Protein AF-A0A2E4VBT9-F1 (afdb_monomer_lite)

Secondary structure (DSSP, 8-state):
---HHHHHHHHHHHHHHHHHHHHT-EEE-TTT--EEETT-SB-TTT-PBP----------

Foldseek 3Di:
DCDPVNVVVVVVVVVVVVVVVVQQDWDADPPPRDIDGLPDQADPPPRHGDPDPPPPPPDD

Sequence (60 aa):
MLGLGEIFVIFLLFFAVILVARYQAKRICPDCGLVVRGSVSSCPDCQRVFRSRSSSSQKG

pLDDT: mean 80.47, std 14.53, range [37.84, 93.56]

Structure (mmCIF, N/CA/C/O backbone):
data_AF-A0A2E4VBT9-F1
#
_entry.id   AF-A0A2E4VBT9-F1
#
loop_
_atom_site.group_PDB
_atom_site.id
_atom_site.type_symbol
_atom_site.label_atom_id
_atom_site.label_alt_id
_atom_site.label_comp_id
_atom_site.label_asym_id
_atom_site.label_entity_id
_atom_site.label_seq_id
_atom_site.pdbx_PDB_ins_code
_atom_site.Cartn_x
_atom_site.Cartn_y
_atom_site.Cartn_z
_atom_site.occupancy
_atom_site.B_iso_or_equiv
_atom_site.auth_seq_id
_atom_site.auth_comp_id
_atom_site.auth_asym_id
_atom_site.auth_atom_id
_atom_site.pdbx_PDB_model_num
ATOM 1 N N . MET A 1 1 ? 29.665 -1.854 -25.313 1.00 67.81 1 MET A N 1
ATOM 2 C CA . MET A 1 1 ? 28.801 -0.707 -25.660 1.00 67.81 1 MET A CA 1
ATOM 3 C C . MET A 1 1 ? 27.417 -1.007 -25.113 1.00 67.81 1 MET A C 1
ATOM 5 O O . MET A 1 1 ? 26.755 -1.881 -25.651 1.00 67.81 1 MET A O 1
ATOM 9 N N . LEU A 1 2 ? 27.023 -0.387 -23.998 1.00 68.44 2 LEU A N 1
ATOM 10 C CA . LEU A 1 2 ? 25.641 -0.479 -23.518 1.00 68.44 2 LEU A CA 1
ATOM 11 C C . LEU A 1 2 ? 24.769 0.303 -24.504 1.00 68.44 2 LEU A C 1
ATOM 13 O O . LEU A 1 2 ? 24.978 1.500 -24.693 1.00 68.44 2 LEU A O 1
ATOM 17 N N . GLY A 1 3 ? 23.874 -0.393 -25.202 1.00 85.75 3 GLY A N 1
ATOM 18 C CA . GLY A 1 3 ? 22.961 0.229 -26.156 1.00 85.75 3 GLY A CA 1
ATOM 19 C C . GLY A 1 3 ? 21.958 1.135 -25.445 1.00 85.75 3 GLY A C 1
ATOM 20 O O . GLY A 1 3 ? 21.627 0.922 -24.281 1.00 85.75 3 GLY A O 1
ATOM 21 N N . LEU A 1 4 ? 21.433 2.130 -26.160 1.00 87.44 4 LEU A N 1
ATOM 22 C CA . LEU A 1 4 ? 20.449 3.085 -25.632 1.00 87.44 4 LEU A CA 1
ATOM 23 C C . LEU A 1 4 ? 19.210 2.383 -25.029 1.00 87.44 4 LEU A C 1
ATOM 25 O O . LEU A 1 4 ? 18.635 2.867 -24.057 1.00 87.44 4 LEU A O 1
ATOM 29 N N . GLY A 1 5 ? 18.855 1.202 -25.556 1.00 90.00 5 GLY A N 1
ATOM 30 C CA . GLY A 1 5 ? 17.795 0.340 -25.023 1.00 90.00 5 GLY A CA 1
ATOM 31 C C . GLY A 1 5 ? 18.093 -0.240 -23.637 1.00 90.00 5 GLY A C 1
ATOM 32 O O . GLY A 1 5 ? 17.217 -0.218 -22.780 1.00 90.00 5 GLY A O 1
ATOM 33 N N . GLU A 1 6 ? 19.330 -0.667 -23.370 1.00 91.56 6 GLU A N 1
ATOM 34 C CA . GLU A 1 6 ? 19.732 -1.191 -22.053 1.00 91.56 6 GLU A CA 1
ATOM 35 C C . GLU A 1 6 ? 19.640 -0.095 -20.987 1.00 91.56 6 GLU A C 1
ATOM 37 O O . GLU A 1 6 ? 19.126 -0.311 -19.892 1.00 91.56 6 GLU A O 1
ATOM 42 N N . ILE A 1 7 ? 20.070 1.121 -21.338 1.00 92.25 7 ILE A N 1
ATOM 43 C CA . ILE A 1 7 ? 19.979 2.292 -20.458 1.00 92.25 7 ILE A CA 1
ATOM 44 C C . ILE A 1 7 ? 18.511 2.605 -20.147 1.00 92.25 7 ILE A C 1
ATOM 46 O O . ILE A 1 7 ? 18.166 2.843 -18.991 1.00 92.25 7 ILE A O 1
ATOM 50 N N . PHE A 1 8 ? 17.636 2.565 -21.154 1.00 92.69 8 PHE A N 1
ATOM 51 C CA . PHE A 1 8 ? 16.205 2.795 -20.972 1.00 92.69 8 PHE A CA 1
ATOM 52 C C . PHE A 1 8 ? 15.561 1.746 -20.057 1.00 92.69 8 PHE A C 1
ATOM 54 O O . PHE A 1 8 ? 14.814 2.102 -19.145 1.00 92.69 8 PHE A O 1
ATOM 61 N N . VAL A 1 9 ? 15.899 0.466 -20.235 1.00 93.31 9 VAL A N 1
ATOM 62 C CA . VAL A 1 9 ? 15.420 -0.622 -19.370 1.00 93.31 9 VAL A CA 1
ATOM 63 C C . VAL A 1 9 ? 15.895 -0.425 -17.931 1.00 93.31 9 VAL A C 1
ATOM 65 O O . VAL A 1 9 ? 15.082 -0.497 -17.012 1.00 93.31 9 VAL A O 1
ATOM 68 N N . ILE A 1 10 ? 17.173 -0.100 -17.717 1.00 92.56 10 ILE A N 1
ATOM 69 C CA . ILE A 1 10 ? 17.718 0.181 -16.379 1.00 92.56 10 ILE A CA 1
ATOM 70 C C . ILE A 1 10 ? 16.977 1.355 -15.727 1.00 92.56 10 ILE A C 1
ATOM 72 O O . ILE A 1 10 ? 16.602 1.272 -14.557 1.00 92.56 10 ILE A O 1
ATOM 76 N N . PHE A 1 11 ? 16.709 2.424 -16.481 1.00 93.44 11 PHE A N 1
ATOM 77 C CA . PHE A 1 11 ? 15.929 3.561 -15.993 1.00 93.44 11 PHE A CA 1
ATOM 78 C C . PHE A 1 11 ? 14.510 3.157 -15.585 1.00 93.44 11 PHE A C 1
ATOM 80 O O . PHE A 1 11 ? 14.063 3.526 -14.498 1.00 93.44 11 PHE A O 1
ATOM 87 N N . LEU A 1 12 ? 13.805 2.382 -16.412 1.00 92.44 12 LEU A N 1
ATOM 88 C CA . LEU A 1 12 ? 12.459 1.904 -16.089 1.00 92.44 12 LEU A CA 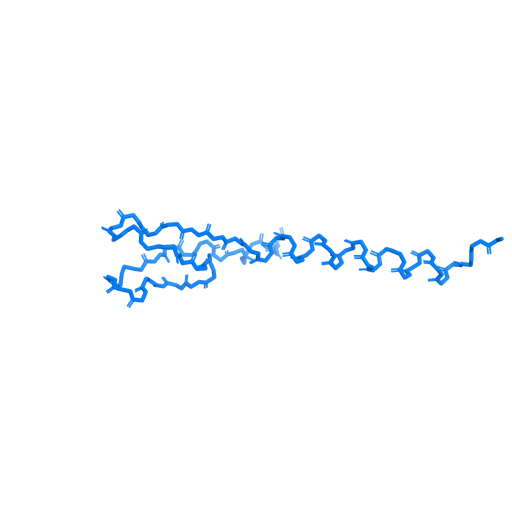1
ATOM 89 C C . LEU A 1 12 ? 12.448 1.014 -14.844 1.00 92.44 12 LEU A C 1
ATOM 91 O O . LEU A 1 12 ? 11.579 1.178 -13.988 1.00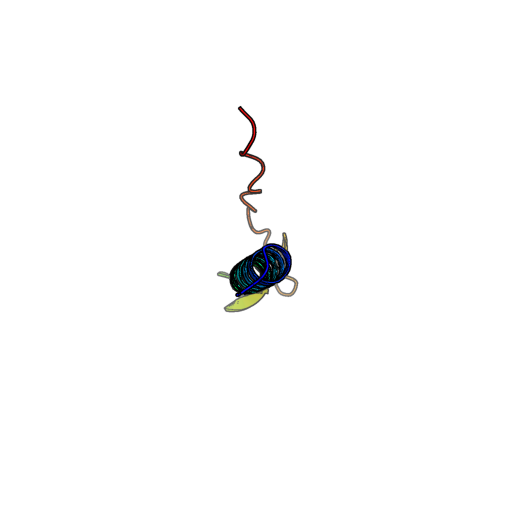 92.44 12 LEU A O 1
ATOM 95 N N . LEU A 1 13 ? 13.426 0.115 -14.707 1.00 92.81 13 LEU A N 1
ATOM 96 C CA . LEU A 1 13 ? 13.573 -0.725 -13.518 1.00 92.81 13 LEU A CA 1
ATOM 97 C C . LEU A 1 13 ? 13.826 0.124 -12.269 1.00 92.81 13 LEU A C 1
ATOM 99 O O . LEU A 1 13 ? 13.198 -0.096 -11.234 1.00 92.81 13 LEU A O 1
ATOM 103 N N . PHE A 1 14 ? 14.686 1.135 -12.371 1.00 93.56 14 PHE A N 1
ATOM 104 C CA . PHE A 1 14 ? 14.963 2.051 -11.271 1.00 93.56 14 PHE A CA 1
ATOM 105 C C . PHE A 1 14 ? 13.710 2.832 -10.845 1.00 93.56 14 PHE A C 1
ATOM 107 O O . PHE A 1 14 ? 13.371 2.872 -9.660 1.00 93.56 14 PHE A O 1
ATOM 114 N N . PHE A 1 15 ? 12.961 3.384 -11.806 1.00 91.81 15 PHE A N 1
ATOM 115 C CA . PHE A 1 15 ? 11.689 4.059 -11.536 1.00 91.81 15 PHE A CA 1
ATOM 116 C C . PHE A 1 15 ? 10.656 3.121 -10.903 1.00 91.81 15 PHE A C 1
ATOM 118 O O . PHE A 1 15 ? 9.996 3.504 -9.936 1.00 91.81 15 PHE A O 1
ATOM 125 N N . ALA A 1 16 ? 10.538 1.888 -11.399 1.00 90.25 16 ALA A N 1
ATOM 126 C CA . ALA A 1 16 ? 9.632 0.889 -10.843 1.00 90.25 16 ALA A CA 1
ATOM 127 C C . ALA A 1 16 ? 9.957 0.578 -9.372 1.00 90.25 16 ALA A C 1
ATOM 129 O O . ALA A 1 16 ? 9.055 0.579 -8.534 1.00 90.25 16 ALA A O 1
ATOM 130 N N . VAL A 1 17 ? 11.237 0.395 -9.029 1.00 89.81 17 VAL A N 1
ATOM 131 C CA . VAL A 1 17 ? 11.674 0.171 -7.639 1.00 89.81 17 VAL A CA 1
ATOM 132 C C . VAL A 1 17 ? 11.308 1.358 -6.745 1.00 89.81 17 VAL A C 1
ATOM 134 O O . VAL A 1 17 ? 10.757 1.167 -5.657 1.00 89.81 17 VAL A O 1
ATOM 137 N N . ILE A 1 18 ? 11.545 2.589 -7.208 1.00 87.81 18 ILE A N 1
ATOM 138 C CA . ILE A 1 18 ? 11.187 3.801 -6.456 1.00 87.81 18 ILE A CA 1
ATOM 139 C C . ILE A 1 18 ? 9.673 3.885 -6.222 1.00 87.81 18 ILE A C 1
ATOM 141 O O . ILE A 1 18 ? 9.238 4.191 -5.108 1.00 87.81 18 ILE A O 1
ATOM 145 N N . LEU A 1 19 ? 8.857 3.598 -7.239 1.00 84.88 19 LEU A N 1
ATOM 146 C CA . LEU A 1 19 ? 7.396 3.624 -7.125 1.00 84.88 19 LEU A CA 1
ATOM 147 C C . LEU A 1 19 ? 6.884 2.587 -6.120 1.00 84.88 19 LEU A C 1
ATOM 149 O O . LEU A 1 19 ? 6.059 2.916 -5.265 1.00 84.88 19 LEU A O 1
ATOM 153 N N . VAL A 1 20 ? 7.411 1.361 -6.169 1.00 82.00 20 VAL A N 1
ATOM 154 C CA . VAL A 1 20 ? 7.055 0.297 -5.219 1.00 82.00 20 VAL A CA 1
ATOM 155 C C . VAL A 1 20 ? 7.402 0.702 -3.786 1.00 82.00 20 VAL A C 1
ATOM 157 O O . VAL A 1 20 ? 6.581 0.521 -2.883 1.00 82.00 20 VAL A O 1
ATOM 160 N N . ALA A 1 21 ? 8.568 1.318 -3.570 1.00 76.25 21 ALA A N 1
ATOM 161 C CA . ALA A 1 21 ? 8.972 1.803 -2.252 1.00 76.25 21 ALA A CA 1
ATOM 162 C C . ALA A 1 21 ? 8.012 2.872 -1.697 1.00 76.25 21 ALA A C 1
ATOM 164 O O . ALA A 1 21 ? 7.715 2.883 -0.502 1.00 76.25 21 ALA A O 1
ATOM 165 N N . ARG A 1 22 ? 7.477 3.753 -2.553 1.00 70.81 22 ARG A N 1
ATOM 166 C CA . ARG A 1 22 ? 6.523 4.804 -2.152 1.00 70.81 22 ARG A CA 1
ATOM 167 C C . ARG A 1 22 ? 5.097 4.287 -1.943 1.00 70.81 22 ARG A C 1
ATOM 169 O O . ARG A 1 22 ? 4.353 4.881 -1.166 1.00 70.81 22 ARG A O 1
ATOM 176 N N . TYR A 1 23 ? 4.714 3.185 -2.588 1.00 74.06 23 TYR A N 1
ATOM 177 C CA . TYR A 1 23 ? 3.363 2.621 -2.492 1.00 74.06 23 TYR A CA 1
ATOM 178 C C . TYR A 1 23 ? 3.048 2.025 -1.107 1.00 74.06 23 TYR A C 1
ATOM 180 O O . TYR A 1 23 ? 1.897 2.012 -0.675 1.00 74.06 23 TYR A O 1
ATOM 188 N N . GLN A 1 24 ? 4.062 1.581 -0.360 1.00 70.25 24 GLN A N 1
ATOM 189 C CA . GLN A 1 24 ? 3.899 0.964 0.965 1.00 70.25 24 GLN A CA 1
ATOM 190 C C . GLN A 1 24 ? 3.797 1.984 2.111 1.00 70.25 24 GLN A C 1
ATOM 192 O O . GLN A 1 24 ? 4.269 1.728 3.219 1.00 70.25 24 GLN A O 1
ATOM 197 N N . ALA A 1 25 ? 3.172 3.141 1.884 1.00 73.50 25 ALA A N 1
ATOM 198 C CA . ALA A 1 25 ? 2.852 4.048 2.978 1.00 73.50 25 ALA A CA 1
ATOM 199 C C . ALA A 1 25 ? 1.867 3.341 3.923 1.00 73.50 25 ALA A C 1
ATOM 201 O O . ALA A 1 25 ? 0.702 3.146 3.583 1.00 73.50 25 ALA A O 1
ATOM 202 N N . LYS A 1 26 ? 2.330 2.909 5.096 1.00 82.56 26 LYS A N 1
ATOM 203 C CA . LYS A 1 26 ? 1.496 2.364 6.175 1.00 82.56 26 LYS A CA 1
ATOM 204 C C . LYS A 1 26 ? 1.308 3.453 7.220 1.00 82.56 26 LYS A C 1
ATOM 206 O O . LYS A 1 26 ? 2.232 4.217 7.487 1.00 82.56 26 LYS A O 1
ATOM 211 N N . ARG A 1 27 ? 0.121 3.532 7.810 1.00 85.75 27 ARG A N 1
ATOM 212 C CA . ARG A 1 27 ? -0.152 4.439 8.926 1.00 85.75 27 ARG A CA 1
ATOM 213 C C . ARG A 1 27 ? -0.867 3.697 10.040 1.00 85.75 27 ARG A C 1
ATOM 215 O O . ARG A 1 27 ? -1.604 2.749 9.787 1.00 85.75 27 ARG A O 1
ATOM 222 N N . ILE A 1 28 ? -0.651 4.150 11.261 1.00 88.25 28 ILE A N 1
ATOM 223 C CA . ILE A 1 28 ? -1.293 3.599 12.450 1.00 88.25 28 ILE A CA 1
ATOM 224 C C . ILE A 1 28 ? -2.568 4.403 12.706 1.00 88.25 28 ILE A C 1
ATOM 226 O O . ILE A 1 28 ? -2.558 5.633 12.613 1.00 88.25 28 ILE A O 1
ATOM 230 N N . CYS A 1 29 ? -3.682 3.722 12.971 1.00 89.56 29 CYS A N 1
ATOM 231 C CA . CYS A 1 29 ? -4.901 4.388 13.404 1.00 89.56 29 CYS A CA 1
ATOM 232 C C . CYS A 1 29 ? -4.692 4.972 14.812 1.00 89.56 29 CYS A C 1
ATOM 234 O O . CYS A 1 29 ? -4.321 4.215 15.706 1.00 89.56 29 CYS A O 1
ATOM 236 N N . PRO A 1 30 ? -4.929 6.277 15.038 1.00 84.50 30 PRO A N 1
ATOM 237 C CA . PRO A 1 30 ? -4.701 6.887 16.348 1.00 84.50 30 PRO A CA 1
A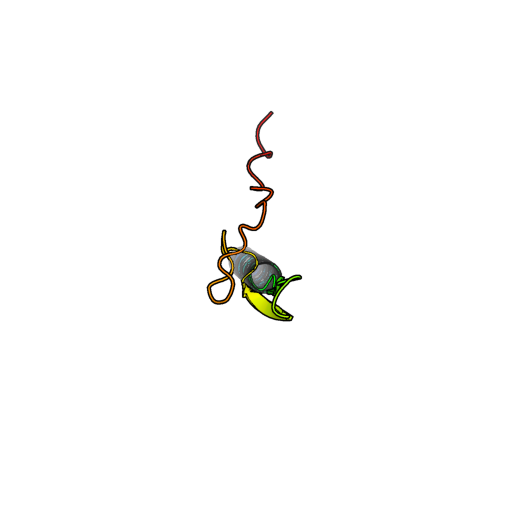TOM 238 C C . PRO A 1 30 ? -5.695 6.437 17.430 1.00 84.50 30 PRO A C 1
ATOM 240 O O . PRO A 1 30 ? -5.415 6.645 18.603 1.00 84.50 30 PR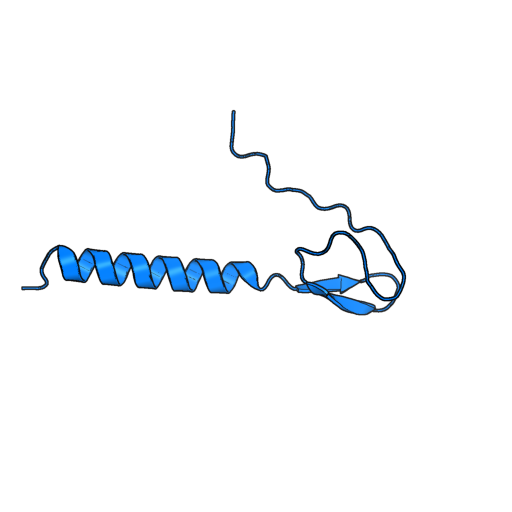O A O 1
ATOM 243 N N . ASP A 1 31 ? -6.825 5.825 17.060 1.00 89.62 31 ASP A N 1
ATOM 244 C CA . ASP A 1 31 ? -7.879 5.453 18.017 1.00 89.62 31 ASP A CA 1
ATOM 245 C C . ASP A 1 31 ? -7.760 4.009 18.486 1.00 89.62 31 ASP A C 1
ATOM 247 O O . ASP A 1 31 ? -7.861 3.744 19.676 1.00 89.62 31 ASP A O 1
ATOM 251 N N . CYS A 1 32 ? -7.539 3.074 17.558 1.00 92.69 32 CYS A N 1
ATOM 252 C CA . CYS A 1 32 ? -7.452 1.646 17.877 1.00 92.69 32 CYS A CA 1
ATOM 253 C C . CYS A 1 32 ? -6.038 1.064 17.742 1.00 92.69 32 CYS A C 1
ATOM 255 O O . CYS A 1 32 ? -5.822 -0.101 18.054 1.00 92.69 32 CYS A O 1
ATOM 257 N N . GLY A 1 33 ? -5.060 1.832 17.249 1.00 89.88 33 GLY A N 1
ATOM 258 C CA . GLY A 1 33 ? -3.684 1.358 17.061 1.00 89.88 33 GLY A CA 1
ATOM 259 C C . GLY A 1 33 ? -3.483 0.407 15.873 1.00 89.88 33 GLY A C 1
ATOM 260 O O . GLY A 1 33 ? -2.359 -0.029 15.624 1.00 89.88 33 GLY A O 1
ATOM 261 N N . LEU A 1 34 ? -4.531 0.104 15.097 1.00 91.06 34 LEU A N 1
ATOM 262 C CA . LEU A 1 34 ? -4.430 -0.792 13.945 1.00 91.06 34 LEU A CA 1
ATOM 263 C C . LEU A 1 34 ? -3.536 -0.198 12.846 1.00 91.06 34 LEU A C 1
ATOM 265 O O . LEU A 1 34 ? -3.720 0.945 12.416 1.00 91.06 34 LEU A O 1
ATOM 269 N N . VAL A 1 35 ? -2.609 -1.003 12.327 1.00 89.06 35 VAL A N 1
ATOM 270 C CA . VAL A 1 35 ? -1.804 -0.644 11.154 1.00 89.06 35 VAL A CA 1
ATOM 271 C C . VAL A 1 35 ? -2.647 -0.814 9.894 1.00 89.06 35 VAL A C 1
ATOM 273 O O . VAL A 1 35 ? -3.029 -1.922 9.526 1.00 89.06 35 VAL A O 1
ATOM 276 N N . VAL A 1 36 ? -2.899 0.288 9.195 1.00 88.38 36 VAL A N 1
ATOM 277 C CA . VAL A 1 36 ? -3.672 0.315 7.951 1.00 88.38 36 VAL A CA 1
ATOM 278 C C . VAL A 1 36 ? -2.830 0.844 6.792 1.00 88.38 36 VAL A C 1
ATOM 280 O O . VAL A 1 36 ? -1.841 1.561 6.974 1.00 88.38 36 VAL A O 1
ATOM 283 N N . ARG A 1 37 ? -3.219 0.505 5.559 1.00 84.00 37 ARG A N 1
ATOM 284 C CA . ARG A 1 37 ? -2.610 1.104 4.362 1.00 84.00 37 ARG A CA 1
ATOM 285 C C . ARG A 1 37 ? -2.923 2.602 4.316 1.00 84.00 37 ARG A C 1
ATOM 287 O O . ARG A 1 37 ? -4.035 3.024 4.603 1.00 84.00 37 ARG A O 1
ATOM 294 N N . GLY A 1 38 ? -1.964 3.422 3.9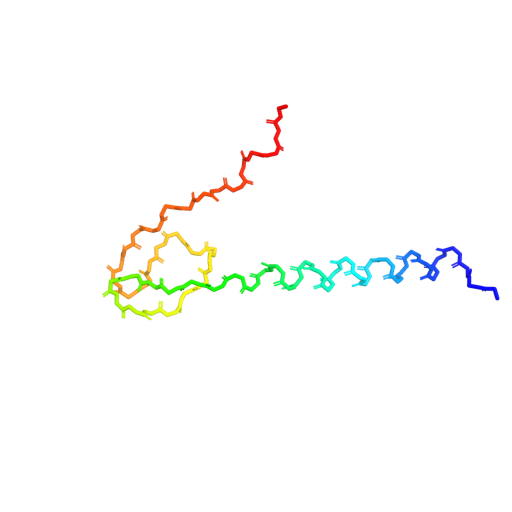10 1.00 78.69 38 GLY A N 1
ATOM 295 C CA . GLY A 1 38 ? -2.127 4.872 3.789 1.00 78.69 38 GLY A CA 1
ATOM 296 C C . GLY A 1 38 ? -3.194 5.282 2.770 1.00 78.69 38 GLY A C 1
ATOM 297 O O . GLY A 1 38 ? -3.739 6.379 2.876 1.00 78.69 38 GLY A O 1
ATOM 298 N N . SER A 1 39 ? -3.524 4.388 1.833 1.00 77.75 39 SER A N 1
ATOM 299 C CA . SER A 1 39 ? -4.538 4.578 0.794 1.00 77.75 39 SER A CA 1
ATOM 300 C C . SER A 1 39 ? -5.984 4.395 1.260 1.00 77.75 39 SER A C 1
ATOM 302 O O . SER A 1 39 ? -6.887 4.795 0.531 1.00 77.75 39 SER A O 1
ATOM 304 N N . VAL A 1 40 ? -6.244 3.785 2.424 1.00 82.62 40 VAL A N 1
ATOM 305 C CA . VAL A 1 40 ? -7.632 3.627 2.894 1.00 82.62 40 VAL A CA 1
ATOM 306 C 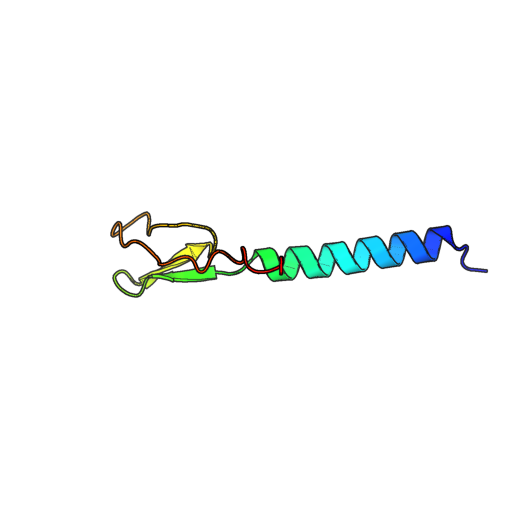C . VAL A 1 40 ? -8.198 4.982 3.329 1.00 82.62 40 VAL A C 1
ATOM 308 O O . VAL A 1 40 ? -7.458 5.841 3.795 1.00 82.62 40 VAL A O 1
ATOM 311 N N . SER A 1 41 ? -9.493 5.229 3.171 1.00 84.81 41 SER A N 1
ATOM 312 C CA . SER A 1 41 ? -10.138 6.471 3.635 1.00 84.81 41 SER A CA 1
ATOM 313 C C . SER A 1 41 ? -10.633 6.361 5.078 1.00 84.81 41 SER A C 1
ATOM 315 O O . SER A 1 41 ? -10.750 7.369 5.768 1.00 84.81 41 SER A O 1
ATOM 317 N N . SER A 1 42 ? -10.855 5.145 5.572 1.00 88.50 42 SER A N 1
ATOM 318 C CA . SER A 1 42 ? -11.354 4.862 6.918 1.00 88.50 42 SER A CA 1
ATOM 319 C C . SER A 1 42 ? -10.638 3.668 7.549 1.00 88.50 42 SER A C 1
ATOM 321 O O . SER A 1 42 ? -10.053 2.830 6.858 1.00 88.50 42 SER A O 1
ATOM 323 N N . CYS A 1 43 ? -10.619 3.614 8.880 1.00 90.06 43 CYS A N 1
ATOM 324 C CA . CYS A 1 43 ? -10.126 2.452 9.610 1.00 90.06 43 CYS A CA 1
ATOM 325 C C . CYS A 1 43 ? -11.178 1.330 9.548 1.00 90.06 43 CYS A C 1
ATOM 327 O O . CYS A 1 43 ? -12.325 1.594 9.894 1.00 90.06 43 CYS A O 1
ATOM 329 N N . PRO A 1 44 ? -10.827 0.096 9.143 1.00 87.50 44 PRO A N 1
ATOM 330 C CA . PRO A 1 44 ? -11.788 -1.007 9.063 1.00 87.50 44 PRO A CA 1
ATOM 331 C C . PRO A 1 44 ? -12.256 -1.516 10.435 1.00 87.50 44 PRO A C 1
ATOM 333 O O . PRO A 1 44 ? -13.237 -2.243 10.496 1.00 87.50 44 PRO A O 1
ATOM 336 N N . ASP A 1 45 ? -11.563 -1.145 11.512 1.00 90.88 45 ASP A N 1
ATOM 337 C CA . ASP A 1 45 ? -11.838 -1.624 12.868 1.00 90.88 45 ASP A CA 1
ATOM 338 C C . ASP A 1 45 ? -12.718 -0.636 13.649 1.00 90.88 45 ASP A C 1
ATOM 340 O O . ASP A 1 45 ? -13.851 -0.944 14.002 1.00 90.88 45 ASP A O 1
ATOM 344 N N . CYS A 1 46 ? -12.258 0.607 13.816 1.00 91.69 46 CYS A N 1
ATOM 345 C CA . CYS A 1 46 ? -12.993 1.632 14.565 1.00 91.69 46 CYS A CA 1
ATOM 346 C C . CYS A 1 46 ? -13.805 2.602 13.690 1.00 91.69 46 CYS A C 1
ATOM 348 O O . CYS A 1 46 ? -14.380 3.559 14.200 1.00 91.69 46 CYS A O 1
ATOM 350 N N . GLN A 1 47 ? -13.810 2.414 12.364 1.00 90.50 47 GLN A N 1
ATOM 351 C CA . GLN A 1 47 ? -14.505 3.266 11.382 1.00 90.50 47 GLN A CA 1
ATOM 352 C C . GLN A 1 47 ? -14.067 4.740 11.347 1.00 90.50 47 GLN A C 1
ATOM 354 O O . GLN A 1 47 ? -14.673 5.555 10.649 1.00 90.50 47 GLN A O 1
ATOM 359 N N . ARG A 1 48 ? -12.966 5.108 12.018 1.00 87.62 48 ARG A N 1
ATOM 360 C CA . ARG A 1 48 ? -12.439 6.475 11.958 1.00 87.62 48 ARG A CA 1
ATOM 361 C C . ARG A 1 48 ? -12.072 6.869 10.532 1.00 87.62 48 ARG A C 1
ATOM 363 O O . ARG A 1 48 ? -11.254 6.209 9.889 1.00 87.62 48 ARG A O 1
ATOM 370 N N . VAL A 1 49 ? -12.622 7.988 10.068 1.00 88.50 49 VAL A N 1
ATOM 371 C CA . VAL A 1 49 ? -12.303 8.569 8.762 1.00 88.50 49 VAL A CA 1
ATOM 372 C C . VAL A 1 49 ? -10.961 9.290 8.843 1.00 88.50 49 VAL A C 1
ATOM 374 O O . VAL A 1 49 ? -10.754 10.201 9.645 1.00 88.50 49 VAL A O 1
ATOM 377 N N . PHE A 1 50 ? -10.032 8.887 7.989 1.00 83.94 50 PHE A N 1
ATOM 378 C CA . PHE A 1 50 ? -8.767 9.568 7.814 1.00 83.94 50 PHE A CA 1
ATOM 379 C C . PHE A 1 50 ? -8.934 10.644 6.755 1.00 83.94 50 PHE A C 1
ATOM 381 O O . PHE A 1 50 ? -9.349 10.373 5.630 1.00 83.94 50 PHE A O 1
ATOM 388 N N . ARG A 1 51 ? -8.564 11.877 7.094 1.00 73.56 51 ARG A N 1
ATOM 389 C CA . ARG A 1 51 ? -8.544 12.971 6.127 1.00 73.56 51 ARG A CA 1
ATOM 390 C C . ARG A 1 51 ? -7.412 12.709 5.133 1.00 73.56 51 ARG A C 1
ATOM 392 O O . ARG A 1 51 ? -6.261 13.064 5.378 1.00 73.56 51 ARG A O 1
ATOM 399 N N . SER A 1 52 ? -7.720 12.030 4.032 1.00 59.94 52 SER A N 1
ATOM 400 C CA . SER A 1 52 ? -6.785 11.851 2.931 1.00 59.94 52 SER A CA 1
ATOM 401 C C . SER A 1 52 ? -6.471 13.232 2.370 1.00 59.94 52 SER A C 1
ATOM 403 O O . SER A 1 52 ? -7.336 13.867 1.768 1.00 59.94 52 SER A O 1
ATOM 405 N N . ARG A 1 53 ? -5.234 13.710 2.544 1.00 54.19 53 ARG A N 1
ATOM 406 C CA . ARG A 1 53 ? -4.687 14.681 1.595 1.00 54.19 53 ARG A CA 1
ATOM 407 C C . ARG A 1 53 ? -4.530 13.907 0.300 1.00 54.19 53 ARG A C 1
ATOM 409 O O . ARG A 1 53 ? -3.504 13.271 0.080 1.00 54.19 53 ARG A O 1
ATOM 416 N N . SER A 1 54 ? -5.590 13.869 -0.501 1.00 49.38 54 SER A N 1
ATOM 417 C CA . SER A 1 54 ? -5.452 13.498 -1.893 1.00 49.38 54 SER A CA 1
ATOM 418 C C . SER A 1 54 ? -4.401 14.443 -2.453 1.00 49.38 54 SER A C 1
ATOM 420 O O . SER A 1 54 ? -4.566 15.663 -2.467 1.00 49.38 54 SER A O 1
ATOM 422 N N . SER A 1 55 ? -3.269 13.878 -2.848 1.00 49.75 55 SER A N 1
ATOM 423 C CA . SER A 1 55 ? -2.293 14.501 -3.727 1.00 49.75 55 SER A CA 1
ATOM 424 C C . SER A 1 55 ? -2.935 14.672 -5.107 1.00 49.75 55 SER A C 1
ATOM 426 O O . SER A 1 55 ? -2.532 14.062 -6.088 1.00 49.75 55 SER A O 1
ATOM 428 N N . SER A 1 56 ? -3.992 15.474 -5.148 1.00 49.50 56 SER A N 1
ATOM 429 C CA . SER A 1 56 ? -4.631 16.049 -6.320 1.00 49.50 56 SER A CA 1
ATOM 430 C C . SER A 1 56 ? -4.310 17.546 -6.355 1.00 49.50 56 SER A C 1
ATOM 432 O O . SER A 1 56 ? -5.181 18.366 -6.611 1.00 49.50 56 SER A O 1
ATOM 434 N N . SER A 1 57 ? -3.056 17.903 -6.059 1.00 48.25 57 SER A N 1
ATOM 435 C CA . SER A 1 57 ? -2.485 19.211 -6.389 1.00 48.25 57 SER A CA 1
ATOM 436 C C . SER A 1 57 ? -1.110 19.013 -7.028 1.00 48.25 57 SER A C 1
ATOM 438 O O . SER A 1 57 ? -0.064 19.290 -6.451 1.00 48.25 57 SER A O 1
ATOM 440 N N . GLN A 1 58 ? -1.143 18.438 -8.228 1.00 56.03 58 GLN A N 1
ATOM 441 C CA . GLN A 1 58 ? -0.177 18.720 -9.283 1.00 56.03 58 GLN A CA 1
ATOM 442 C C . GLN A 1 58 ? -0.994 19.063 -10.536 1.00 56.03 58 GLN A C 1
ATOM 444 O O . GLN A 1 58 ? -1.157 18.246 -11.438 1.00 56.03 58 GLN A O 1
ATOM 449 N N . LYS A 1 59 ? -1.614 20.248 -10.524 1.00 45.97 59 LYS A N 1
ATOM 450 C CA . LYS A 1 59 ? -2.098 20.966 -11.713 1.00 45.97 59 LYS A CA 1
ATOM 451 C C . LYS A 1 59 ? -2.408 22.415 -11.322 1.00 45.97 59 LYS A C 1
ATOM 453 O O . LYS A 1 59 ? -3.294 22.635 -10.501 1.00 45.97 59 LYS A O 1
ATOM 458 N N . GLY A 1 60 ? -1.662 23.351 -11.903 1.00 37.84 60 GLY A N 1
ATOM 459 C CA . GLY A 1 60 ? -1.757 24.796 -11.707 1.00 37.84 60 GLY A CA 1
ATOM 460 C C . GLY A 1 60 ? -0.421 25.433 -12.019 1.00 37.84 60 GLY A C 1
ATOM 461 O O . GLY A 1 60 ? 0.268 25.781 -11.042 1.00 37.84 60 GLY A O 1
#

Radius of gyration: 18.02 Å; chains: 1; bounding box: 43×26×44 Å